Protein AF-A0A2U2DST4-F1 (afdb_monomer)

Structure (mmCIF, N/CA/C/O backbone):
data_AF-A0A2U2DST4-F1
#
_entry.id   AF-A0A2U2DST4-F1
#
loop_
_atom_site.group_PDB
_atom_site.id
_atom_site.type_symbol
_atom_site.label_atom_id
_atom_site.label_alt_id
_atom_site.label_comp_id
_atom_site.label_asym_id
_atom_site.label_entity_id
_atom_site.label_seq_id
_atom_site.pdbx_PDB_ins_code
_atom_site.Cartn_x
_atom_site.Cartn_y
_atom_site.Cartn_z
_atom_site.occupancy
_atom_site.B_iso_or_equiv
_atom_site.auth_seq_id
_atom_site.auth_comp_id
_atom_site.auth_asym_id
_atom_site.auth_atom_id
_atom_site.pdbx_PDB_model_num
ATOM 1 N N . MET A 1 1 ? -20.203 -9.768 28.408 1.00 49.53 1 MET A N 1
ATOM 2 C CA . MET A 1 1 ? -19.506 -9.168 27.251 1.00 49.53 1 MET A CA 1
ATOM 3 C C . MET A 1 1 ? -19.925 -7.717 27.216 1.00 49.53 1 MET A C 1
ATOM 5 O O . MET A 1 1 ? -21.082 -7.445 26.926 1.00 49.53 1 MET A O 1
ATOM 9 N N . ASP A 1 2 ? -19.038 -6.838 27.676 1.00 50.00 2 ASP A N 1
ATOM 10 C CA . ASP A 1 2 ? -19.341 -5.437 27.973 1.00 50.00 2 ASP A CA 1
ATOM 11 C C . ASP A 1 2 ? -19.767 -4.658 26.731 1.00 50.00 2 ASP A C 1
ATOM 13 O O . ASP A 1 2 ? -19.111 -4.721 25.690 1.00 50.00 2 ASP A O 1
ATOM 17 N N . ALA A 1 3 ? -20.841 -3.878 26.862 1.00 56.22 3 ALA A N 1
ATOM 18 C CA . ALA A 1 3 ? -21.383 -3.030 25.799 1.00 56.22 3 ALA A CA 1
ATOM 19 C C . ALA A 1 3 ? -20.334 -2.070 25.192 1.00 56.22 3 ALA A C 1
ATOM 21 O O . ALA A 1 3 ? -20.430 -1.708 24.018 1.00 56.22 3 ALA A O 1
ATOM 22 N N . ALA A 1 4 ? -19.299 -1.715 25.961 1.00 53.84 4 ALA A N 1
ATOM 23 C CA . ALA A 1 4 ? -18.158 -0.920 25.511 1.00 53.84 4 ALA A CA 1
ATOM 24 C C . ALA A 1 4 ? -17.299 -1.646 24.455 1.00 53.84 4 ALA A C 1
ATOM 26 O O . ALA A 1 4 ? -16.917 -1.050 23.448 1.00 53.84 4 ALA A O 1
ATOM 27 N N . VAL A 1 5 ? -17.058 -2.954 24.618 1.00 58.16 5 VAL A N 1
ATOM 28 C CA . VAL A 1 5 ? -16.292 -3.762 23.650 1.00 58.16 5 VAL A CA 1
ATOM 29 C C . VAL A 1 5 ? -17.065 -3.891 22.336 1.00 58.16 5 VAL A C 1
ATOM 31 O O . VAL A 1 5 ? -16.491 -3.747 21.258 1.00 58.16 5 VAL A O 1
ATOM 34 N N . THR A 1 6 ? -18.385 -4.083 22.412 1.00 61.53 6 THR A N 1
ATOM 35 C CA . THR A 1 6 ? -19.255 -4.193 21.231 1.00 61.53 6 THR A CA 1
ATOM 36 C C . THR A 1 6 ? -19.283 -2.902 20.403 1.00 61.53 6 THR A C 1
ATOM 38 O O . THR A 1 6 ? -19.262 -2.969 19.173 1.00 61.53 6 THR A O 1
ATOM 41 N N . ASN A 1 7 ? -19.270 -1.729 21.048 1.00 71.88 7 ASN A N 1
ATOM 42 C CA . ASN A 1 7 ? -19.264 -0.432 20.360 1.00 71.88 7 ASN A CA 1
ATOM 43 C C . ASN A 1 7 ? -17.953 -0.207 19.579 1.00 71.88 7 ASN A C 1
ATOM 45 O O . ASN A 1 7 ? -17.962 0.180 18.409 1.00 71.88 7 ASN A O 1
ATOM 49 N N . SER A 1 8 ? -16.818 -0.544 20.18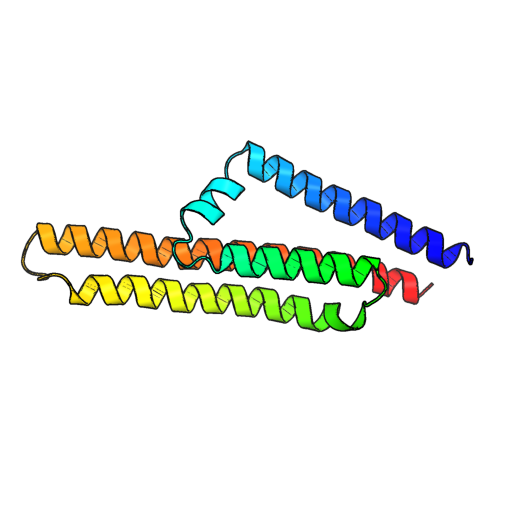6 1.00 74.56 8 SER A N 1
ATOM 50 C CA . SER A 1 8 ? -15.493 -0.404 19.570 1.00 74.56 8 SER A CA 1
ATOM 51 C C . SER A 1 8 ? -15.300 -1.333 18.372 1.00 74.56 8 SER A C 1
ATOM 53 O O . SER A 1 8 ? -14.807 -0.907 17.324 1.00 74.56 8 SER A O 1
ATOM 55 N N . THR A 1 9 ? -15.760 -2.583 18.469 1.00 80.56 9 THR A N 1
ATOM 56 C CA . THR A 1 9 ? -15.743 -3.521 17.337 1.00 80.56 9 THR A CA 1
ATOM 57 C C . THR A 1 9 ? -16.642 -3.046 16.192 1.00 80.56 9 THR A C 1
ATOM 59 O O . THR A 1 9 ? -16.239 -3.128 15.031 1.00 80.56 9 THR A O 1
ATOM 62 N N . ALA A 1 10 ? -17.821 -2.488 16.487 1.00 83.94 10 ALA A N 1
ATOM 63 C CA . ALA A 1 10 ? -18.716 -1.949 15.462 1.00 83.94 10 ALA A CA 1
ATOM 64 C C . ALA A 1 10 ? -18.083 -0.769 14.700 1.00 83.94 10 ALA A C 1
ATOM 66 O O . ALA A 1 10 ? -18.091 -0.766 13.466 1.00 83.94 10 ALA A O 1
ATOM 67 N N . LYS A 1 11 ? -17.460 0.187 15.411 1.00 86.50 11 LYS A N 1
ATOM 68 C CA . LYS A 1 11 ? -16.726 1.315 14.800 1.00 86.50 11 LYS A CA 1
ATOM 69 C C . LYS A 1 11 ? -15.617 0.820 13.852 1.00 86.50 11 LYS A C 1
ATOM 71 O O . LYS A 1 11 ? -15.465 1.353 12.752 1.00 86.50 11 LYS A O 1
ATOM 76 N N . LEU A 1 12 ? -14.885 -0.232 14.235 1.00 88.19 12 LEU A N 1
ATOM 77 C CA . LEU A 1 12 ? -13.847 -0.841 13.390 1.00 88.19 12 LEU A CA 1
ATOM 78 C C . LEU A 1 12 ? -14.404 -1.520 12.140 1.00 88.19 12 LEU A C 1
ATOM 80 O O . LEU A 1 12 ? -13.826 -1.372 11.062 1.00 88.19 12 LEU A O 1
ATOM 84 N N . ILE A 1 13 ? -15.508 -2.258 12.261 1.00 89.56 13 ILE A N 1
ATOM 85 C CA . ILE A 1 13 ? -16.142 -2.917 11.112 1.00 89.56 13 ILE A CA 1
ATOM 86 C C . ILE A 1 13 ? -16.583 -1.868 10.090 1.00 89.56 13 ILE A C 1
ATOM 88 O O . ILE A 1 13 ? -16.273 -2.003 8.905 1.00 89.56 13 ILE A O 1
ATOM 92 N N . VAL A 1 14 ? -17.240 -0.795 10.542 1.00 91.88 14 VAL A N 1
ATOM 93 C CA . VAL A 1 14 ? -17.673 0.303 9.665 1.00 91.88 14 VAL A CA 1
ATOM 94 C C . VAL A 1 14 ? -16.473 0.944 8.968 1.00 91.88 14 VAL A C 1
ATOM 96 O O . VAL A 1 14 ? -16.471 1.062 7.744 1.00 91.88 14 VAL A O 1
ATOM 99 N N . LEU A 1 15 ? -15.417 1.285 9.713 1.00 93.12 15 LEU A N 1
ATOM 100 C CA . LEU A 1 15 ? -14.225 1.913 9.141 1.00 93.12 15 LEU A CA 1
ATOM 101 C C . LEU A 1 15 ? -13.539 1.028 8.087 1.00 93.12 15 LEU A C 1
ATOM 103 O O . LEU A 1 15 ? -13.200 1.512 7.006 1.00 93.12 15 LEU A O 1
ATOM 107 N N . ASN A 1 16 ? -13.344 -0.263 8.372 1.00 93.75 16 ASN A N 1
ATOM 108 C CA . ASN A 1 16 ? -12.722 -1.185 7.415 1.00 93.75 16 ASN A CA 1
ATOM 109 C C . ASN A 1 16 ? -13.610 -1.430 6.193 1.00 93.75 16 ASN A C 1
ATOM 111 O O . ASN A 1 16 ? -13.089 -1.594 5.093 1.00 93.75 16 ASN A O 1
ATOM 115 N N . THR A 1 17 ? -14.933 -1.387 6.360 1.00 93.38 17 THR A N 1
ATOM 116 C CA . THR A 1 17 ? -15.878 -1.459 5.238 1.00 93.38 17 THR A CA 1
ATOM 117 C C . THR A 1 17 ? -15.754 -0.231 4.336 1.00 93.38 17 THR A C 1
ATOM 119 O O . THR A 1 17 ? -15.700 -0.380 3.118 1.00 93.38 17 THR A O 1
ATOM 122 N N . CYS A 1 18 ? -15.628 0.974 4.905 1.00 94.81 18 CYS A N 1
ATOM 123 C CA . CYS A 1 18 ? -15.387 2.194 4.128 1.00 94.81 18 CYS A CA 1
ATOM 124 C C . CYS A 1 18 ? -14.074 2.120 3.337 1.00 94.81 18 CYS A C 1
ATOM 126 O O . CYS A 1 18 ? -14.051 2.439 2.150 1.00 94.81 18 CYS A O 1
ATOM 128 N N . TRP A 1 19 ? -12.990 1.655 3.962 1.00 96.12 19 TRP A N 1
ATOM 129 C CA . TRP A 1 19 ? -11.719 1.456 3.264 1.00 96.12 19 TRP A CA 1
ATOM 130 C C . TRP A 1 19 ? -11.808 0.402 2.156 1.00 96.12 19 TRP A C 1
ATOM 132 O O . TRP A 1 19 ? -11.326 0.633 1.048 1.00 96.12 19 TRP A O 1
ATOM 142 N N . ALA A 1 20 ? -12.463 -0.729 2.421 1.00 94.00 20 ALA A N 1
ATOM 143 C CA . ALA A 1 20 ? -12.686 -1.759 1.414 1.00 94.00 20 ALA A CA 1
ATOM 144 C C . ALA A 1 20 ? -13.514 -1.227 0.234 1.00 94.00 20 ALA A C 1
ATOM 146 O O . ALA A 1 20 ? -13.182 -1.504 -0.916 1.00 94.00 20 ALA A O 1
ATOM 147 N N . ALA A 1 21 ? -14.538 -0.410 0.498 1.00 94.50 21 ALA A N 1
ATOM 148 C CA . ALA A 1 21 ? -15.333 0.242 -0.539 1.00 94.50 21 ALA A CA 1
ATOM 149 C C . ALA A 1 21 ? -14.501 1.229 -1.375 1.00 94.50 21 ALA A C 1
ATOM 151 O O . ALA A 1 21 ? -14.636 1.249 -2.597 1.00 94.50 21 ALA A O 1
ATOM 152 N N . LEU A 1 22 ? -13.600 1.998 -0.751 1.00 94.88 22 LEU A N 1
ATOM 153 C CA . LEU A 1 22 ? -12.668 2.876 -1.469 1.00 94.88 22 LEU A CA 1
ATOM 154 C C . LEU A 1 22 ? -11.723 2.083 -2.379 1.00 94.88 22 LEU A C 1
ATOM 156 O O . LEU A 1 22 ? -11.516 2.472 -3.528 1.00 94.88 22 LEU A O 1
ATOM 160 N N . VAL A 1 23 ? -11.186 0.956 -1.903 1.00 94.06 23 VAL A N 1
ATOM 161 C CA . VAL A 1 23 ? -10.343 0.080 -2.732 1.00 94.06 23 VAL A CA 1
ATOM 162 C C . VAL A 1 23 ? -11.144 -0.568 -3.855 1.00 94.06 23 VAL A C 1
ATOM 164 O O . VAL A 1 23 ? -10.664 -0.612 -4.984 1.00 94.06 23 VAL A O 1
ATOM 167 N N . ALA A 1 24 ? -12.371 -1.019 -3.592 1.00 94.25 24 ALA A N 1
ATOM 168 C CA . ALA A 1 24 ? -13.249 -1.569 -4.621 1.00 94.25 24 ALA A CA 1
ATOM 169 C C . ALA A 1 24 ? -13.578 -0.522 -5.695 1.00 94.25 24 ALA A C 1
ATOM 171 O O . ALA A 1 24 ? -13.508 -0.813 -6.887 1.00 94.25 24 ALA A O 1
ATOM 172 N N . TRP A 1 25 ? -13.859 0.719 -5.293 1.00 96.00 25 TRP A N 1
ATOM 173 C CA . TRP A 1 25 ? -14.047 1.826 -6.226 1.00 96.00 25 TRP A CA 1
ATOM 174 C C . TRP A 1 25 ? -12.783 2.085 -7.056 1.00 96.00 25 TRP A C 1
ATOM 176 O O . TRP A 1 25 ? -12.856 2.140 -8.283 1.00 96.00 25 TRP A O 1
ATOM 186 N N . ALA A 1 26 ? -11.613 2.158 -6.416 1.00 93.06 26 ALA A N 1
ATOM 187 C CA . ALA A 1 26 ? -10.336 2.337 -7.106 1.00 93.06 26 ALA A CA 1
ATOM 188 C C . ALA A 1 26 ? -10.012 1.168 -8.055 1.00 93.06 26 ALA A C 1
ATOM 190 O O . ALA A 1 26 ? -9.376 1.365 -9.091 1.00 93.06 26 ALA A O 1
ATOM 191 N N . PHE A 1 2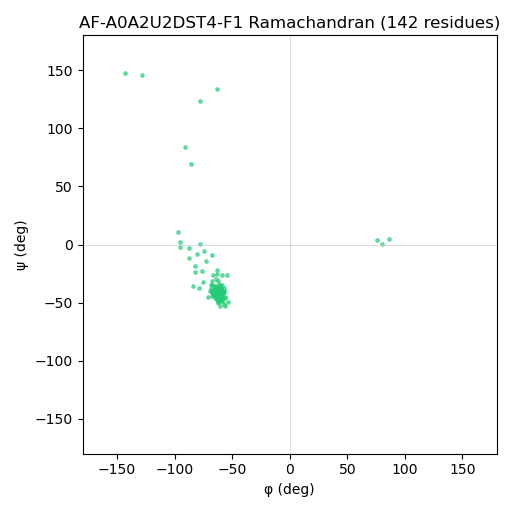7 ? -10.461 -0.045 -7.727 1.00 93.75 27 PHE A N 1
ATOM 192 C CA . PHE A 1 27 ? -10.350 -1.214 -8.593 1.00 93.75 27 PHE A CA 1
ATOM 193 C C . PHE A 1 27 ? -11.225 -1.076 -9.840 1.00 93.75 27 PHE A C 1
ATOM 195 O O . PHE A 1 27 ? -10.735 -1.302 -10.943 1.00 93.75 27 PHE A O 1
ATOM 202 N N . VAL A 1 28 ? -12.475 -0.623 -9.695 1.00 94.88 28 VAL A N 1
ATOM 203 C CA . VAL A 1 28 ? -13.377 -0.361 -10.833 1.00 94.88 28 VAL A CA 1
ATOM 204 C C . VAL A 1 28 ? -12.820 0.725 -11.761 1.00 94.88 28 VAL A C 1
ATOM 206 O O . VAL A 1 28 ? -12.961 0.616 -12.974 1.00 94.88 28 VAL A O 1
ATOM 209 N N . GLN A 1 29 ? -12.137 1.736 -11.215 1.00 94.06 29 GLN A N 1
ATOM 210 C CA . GLN A 1 29 ? -11.437 2.756 -12.012 1.00 94.06 29 GLN A CA 1
ATOM 211 C C . GLN A 1 29 ? -10.127 2.250 -12.650 1.00 94.06 29 GLN A C 1
ATOM 213 O O . GLN A 1 29 ? -9.480 2.981 -13.396 1.00 94.06 29 GLN A O 1
ATOM 218 N N . GLY A 1 30 ? -9.701 1.019 -12.351 1.00 92.25 30 GLY A N 1
ATOM 219 C CA . GLY A 1 30 ? -8.472 0.420 -12.873 1.00 92.25 30 GLY A CA 1
ATOM 220 C C . GLY A 1 30 ? -7.186 0.858 -12.165 1.00 92.25 30 GLY A C 1
ATOM 221 O O . GLY A 1 30 ? -6.114 0.369 -12.517 1.00 92.25 30 GLY A O 1
ATOM 222 N N . TYR A 1 31 ? -7.254 1.717 -11.142 1.00 92.50 31 TYR A N 1
ATOM 223 C CA . TYR A 1 31 ? -6.069 2.197 -10.417 1.00 92.50 31 TYR A CA 1
ATOM 224 C C . TYR A 1 31 ? -5.359 1.082 -9.657 1.00 92.50 31 TYR A C 1
ATOM 226 O O . TYR A 1 31 ? -4.134 1.014 -9.655 1.00 92.50 31 TYR A O 1
ATOM 234 N N . VAL A 1 32 ? -6.120 0.172 -9.048 1.00 92.25 32 VAL A N 1
ATOM 235 C CA . VAL A 1 32 ? -5.548 -0.994 -8.364 1.00 92.25 32 VAL A CA 1
ATOM 236 C C . VAL A 1 32 ? -4.799 -1.864 -9.374 1.00 92.25 32 VAL A C 1
ATOM 238 O O . VAL A 1 32 ? -3.619 -2.148 -9.192 1.00 92.25 32 VAL A O 1
ATOM 241 N N . THR A 1 33 ? -5.439 -2.206 -10.493 1.00 90.25 33 THR A N 1
ATOM 242 C CA . THR A 1 33 ? -4.812 -2.988 -11.566 1.00 90.25 33 THR A CA 1
ATOM 243 C C . THR A 1 33 ? -3.559 -2.306 -12.106 1.00 90.25 33 THR A C 1
ATOM 245 O O . THR A 1 33 ? -2.548 -2.977 -12.298 1.00 90.25 33 THR A O 1
ATOM 248 N N . PHE A 1 34 ? -3.585 -0.984 -12.297 1.00 91.44 34 PHE A N 1
ATOM 249 C CA . PHE A 1 34 ? -2.424 -0.210 -12.733 1.00 91.44 34 PHE A CA 1
ATOM 250 C C . PHE A 1 34 ? -1.235 -0.401 -11.786 1.00 91.44 34 PHE A C 1
ATOM 252 O O . PHE A 1 34 ? -0.163 -0.807 -12.234 1.00 91.44 34 PHE A O 1
ATOM 259 N N . VAL A 1 35 ? -1.452 -0.189 -10.487 1.00 92.38 35 VAL A N 1
ATOM 260 C CA . VAL A 1 35 ? -0.414 -0.268 -9.452 1.00 92.38 35 VAL A CA 1
ATOM 261 C C . VAL A 1 35 ? 0.190 -1.670 -9.350 1.00 92.38 35 VAL A C 1
ATOM 263 O O . VAL A 1 35 ? 1.403 -1.815 -9.240 1.00 92.38 35 VAL A O 1
ATOM 266 N N . PHE A 1 36 ? -0.638 -2.711 -9.429 1.00 91.00 36 PHE A N 1
ATOM 267 C CA . PHE A 1 36 ? -0.176 -4.095 -9.305 1.00 91.00 36 PHE A CA 1
ATOM 268 C C . PHE A 1 36 ? 0.404 -4.683 -10.598 1.00 91.00 36 PHE A C 1
ATOM 270 O O . PHE A 1 36 ? 1.191 -5.624 -10.531 1.00 91.00 36 PHE A O 1
ATOM 277 N N . THR A 1 37 ? 0.031 -4.155 -11.766 1.00 89.81 37 THR A N 1
ATOM 278 C CA . THR A 1 37 ? 0.561 -4.619 -13.062 1.00 89.81 37 THR A CA 1
ATOM 279 C C . THR A 1 37 ? 1.895 -3.961 -13.388 1.00 89.81 37 THR A C 1
ATOM 281 O O . THR A 1 37 ? 2.768 -4.606 -13.960 1.00 89.81 37 THR A O 1
ATOM 284 N N . HIS A 1 38 ? 2.070 -2.690 -13.017 1.00 88.38 38 HIS A N 1
ATOM 285 C CA . HIS A 1 38 ? 3.294 -1.954 -13.325 1.00 88.38 38 HIS A CA 1
ATOM 286 C C . HIS A 1 38 ? 4.328 -1.969 -12.189 1.00 88.38 38 HIS A C 1
ATOM 288 O O . HIS A 1 38 ? 5.394 -1.364 -12.322 1.00 88.38 38 HIS A O 1
ATOM 294 N N . ASP A 1 39 ? 4.047 -2.667 -11.086 1.00 87.75 39 ASP A N 1
ATOM 295 C CA . ASP A 1 39 ? 5.063 -3.042 -10.109 1.00 87.75 39 ASP A CA 1
ATOM 296 C C . ASP A 1 39 ? 5.664 -4.411 -10.453 1.00 87.75 39 ASP A C 1
ATOM 298 O O . ASP A 1 39 ? 5.284 -5.451 -9.911 1.00 87.75 39 ASP A O 1
ATOM 302 N N . VAL A 1 40 ? 6.655 -4.390 -11.343 1.00 85.56 40 VAL A N 1
ATOM 303 C CA . VAL A 1 40 ? 7.394 -5.583 -11.783 1.00 85.56 40 VAL A CA 1
ATOM 304 C C . VAL A 1 40 ? 8.163 -6.256 -10.633 1.00 85.56 40 VAL A C 1
ATOM 306 O O . VAL A 1 40 ? 8.478 -7.441 -10.711 1.00 85.56 40 VAL A O 1
ATOM 309 N N . SER A 1 41 ? 8.461 -5.530 -9.547 1.00 89.12 41 SER A N 1
ATOM 310 C CA . SER A 1 41 ? 9.202 -6.070 -8.397 1.00 89.12 41 SER A CA 1
ATOM 311 C C . SER A 1 41 ? 8.355 -6.971 -7.494 1.00 89.12 41 SER A C 1
ATOM 313 O O . SER A 1 41 ? 8.895 -7.777 -6.737 1.00 89.12 41 SER A O 1
ATOM 315 N N . GLY A 1 42 ? 7.030 -6.814 -7.540 1.00 90.56 42 GLY A N 1
ATOM 316 C CA . GLY A 1 42 ? 6.094 -7.531 -6.680 1.00 90.56 42 GLY A CA 1
ATOM 317 C C . GLY A 1 42 ? 6.020 -7.033 -5.230 1.00 90.56 42 GLY A C 1
ATOM 318 O O . GLY A 1 42 ? 5.277 -7.616 -4.436 1.00 90.56 42 GLY A O 1
ATOM 319 N N . ILE A 1 43 ? 6.721 -5.953 -4.854 1.00 91.62 43 ILE A N 1
ATOM 320 C CA . ILE A 1 43 ? 6.670 -5.404 -3.484 1.00 91.62 43 ILE A CA 1
ATOM 321 C C . ILE A 1 43 ? 5.250 -4.991 -3.096 1.00 91.62 43 ILE A C 1
ATOM 323 O O . ILE A 1 43 ? 4.831 -5.220 -1.961 1.00 91.62 43 ILE A O 1
ATOM 327 N N . SER A 1 44 ? 4.482 -4.425 -4.021 1.00 92.88 44 SER A N 1
ATOM 328 C CA . SER A 1 44 ? 3.099 -4.007 -3.787 1.00 92.88 44 SER A CA 1
ATOM 329 C C . SER A 1 44 ? 2.228 -5.171 -3.308 1.00 92.88 44 SER A C 1
ATOM 331 O O . SER A 1 44 ? 1.414 -4.994 -2.400 1.00 92.88 44 SER A O 1
ATOM 333 N N . TYR A 1 45 ? 2.441 -6.383 -3.839 1.00 93.38 45 TYR A N 1
ATOM 334 C CA . TYR A 1 45 ? 1.754 -7.593 -3.371 1.00 93.38 45 TYR A CA 1
ATOM 335 C C . TYR A 1 45 ? 2.182 -7.985 -1.957 1.00 93.38 45 TYR A C 1
ATOM 337 O O . TYR A 1 45 ? 1.335 -8.361 -1.147 1.00 93.38 45 TYR A O 1
ATOM 345 N N . VAL A 1 46 ? 3.471 -7.848 -1.629 1.00 94.12 46 VAL A N 1
ATOM 346 C CA . VAL A 1 46 ? 3.976 -8.088 -0.269 1.00 94.12 46 VAL A CA 1
ATOM 347 C C . VAL A 1 46 ? 3.337 -7.110 0.717 1.00 94.12 46 VAL A C 1
ATOM 349 O O . VAL A 1 46 ? 2.824 -7.536 1.750 1.00 94.12 46 VAL A O 1
ATOM 352 N N . ILE A 1 47 ? 3.294 -5.815 0.387 1.00 94.38 47 ILE A N 1
ATOM 353 C CA . ILE A 1 47 ? 2.663 -4.784 1.224 1.00 94.38 47 ILE A CA 1
ATOM 354 C C . ILE A 1 47 ? 1.181 -5.108 1.450 1.00 94.38 47 ILE A C 1
ATOM 356 O O . ILE A 1 47 ? 0.718 -5.087 2.591 1.00 94.38 47 ILE A O 1
ATOM 360 N N . ALA A 1 48 ? 0.447 -5.452 0.388 1.00 94.81 48 ALA A N 1
ATOM 361 C CA . ALA A 1 48 ? -0.966 -5.809 0.481 1.00 94.81 48 ALA A CA 1
ATOM 362 C C . ALA A 1 48 ? -1.200 -7.073 1.327 1.00 94.81 48 ALA A C 1
ATOM 364 O O . ALA A 1 48 ? -2.112 -7.102 2.155 1.00 94.81 48 ALA A O 1
ATOM 365 N N . GLY A 1 49 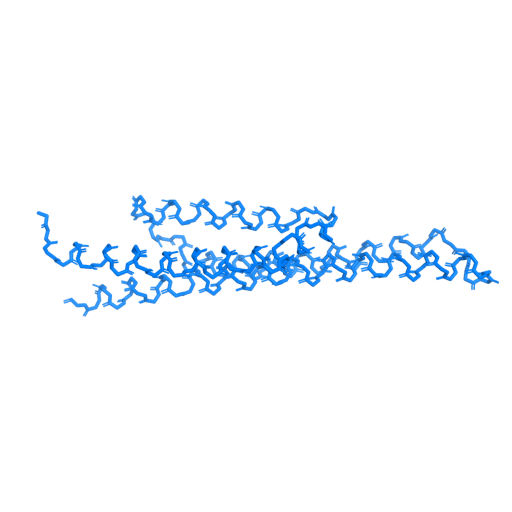? -0.351 -8.094 1.179 1.00 95.12 49 GLY A N 1
ATOM 366 C CA . GLY A 1 49 ? -0.407 -9.310 1.992 1.00 95.12 49 GLY A CA 1
ATOM 367 C C . GLY A 1 49 ? -0.146 -9.036 3.475 1.00 95.12 49 GLY A C 1
ATOM 368 O O . GLY A 1 49 ? -0.884 -9.518 4.337 1.00 95.12 49 GLY A O 1
ATOM 369 N N . VAL A 1 50 ? 0.849 -8.201 3.786 1.00 94.38 50 VAL A N 1
ATOM 370 C CA . VAL A 1 50 ? 1.137 -7.781 5.166 1.00 94.38 50 VAL A CA 1
ATOM 371 C C . VAL A 1 50 ? -0.017 -6.951 5.734 1.00 94.38 50 VAL A C 1
ATOM 373 O O . VAL A 1 50 ? -0.394 -7.157 6.885 1.00 94.38 50 VAL A O 1
ATOM 376 N N . LEU A 1 51 ? -0.635 -6.067 4.942 1.00 95.44 51 LEU A N 1
ATOM 377 C CA . LEU A 1 51 ? -1.834 -5.328 5.353 1.00 95.44 51 LEU A CA 1
ATOM 378 C C . LEU A 1 51 ? -2.975 -6.279 5.718 1.00 95.44 51 LEU A C 1
ATOM 380 O O . LEU A 1 51 ? -3.542 -6.150 6.802 1.00 95.44 51 LEU A O 1
ATOM 384 N N . ALA A 1 52 ? -3.271 -7.263 4.868 1.00 94.62 52 ALA A N 1
ATOM 385 C CA . ALA A 1 52 ? -4.301 -8.259 5.146 1.00 94.62 52 ALA A CA 1
ATOM 386 C C . ALA A 1 52 ? -4.005 -9.045 6.437 1.00 94.62 52 ALA A C 1
ATOM 388 O O . ALA A 1 52 ? -4.899 -9.222 7.266 1.00 94.62 52 ALA A O 1
ATOM 389 N N . ALA A 1 53 ? -2.749 -9.448 6.655 1.00 93.56 53 ALA A N 1
ATOM 390 C CA . ALA A 1 53 ? -2.331 -10.143 7.871 1.00 93.56 53 ALA A CA 1
ATOM 391 C C . ALA A 1 53 ? -2.473 -9.269 9.131 1.00 93.56 53 ALA A C 1
ATOM 393 O O . ALA A 1 53 ? -2.964 -9.742 10.156 1.00 93.56 53 ALA A O 1
ATOM 394 N N . VAL A 1 54 ? -2.092 -7.988 9.061 1.00 92.50 54 VAL A N 1
ATOM 395 C CA . VAL A 1 54 ? -2.231 -7.041 10.182 1.00 92.50 54 VAL A CA 1
ATOM 396 C C . VAL A 1 54 ? -3.703 -6.767 10.490 1.00 92.50 54 VAL A C 1
ATOM 398 O O . VAL A 1 54 ? -4.081 -6.745 11.661 1.00 92.50 54 VAL A O 1
ATOM 401 N N . LEU A 1 55 ? -4.549 -6.605 9.468 1.00 91.50 55 LEU A N 1
ATOM 402 C CA . LEU A 1 55 ? -5.993 -6.445 9.654 1.00 91.50 55 LEU A CA 1
ATOM 403 C C . LEU A 1 55 ? -6.614 -7.701 10.279 1.00 91.50 55 LEU A C 1
ATOM 405 O O . LEU A 1 55 ? -7.373 -7.586 11.239 1.00 91.50 55 LEU A O 1
ATOM 409 N N . ALA A 1 56 ? -6.249 -8.898 9.813 1.00 90.81 56 ALA A N 1
ATOM 410 C CA . ALA A 1 56 ? -6.707 -10.150 10.413 1.00 90.81 56 ALA A CA 1
ATOM 411 C C . ALA A 1 56 ? -6.269 -10.271 11.884 1.00 90.81 56 ALA A C 1
ATOM 413 O O . ALA A 1 56 ? -7.093 -10.557 12.751 1.00 90.81 56 ALA A O 1
ATOM 414 N N . ALA A 1 57 ? -5.001 -9.977 12.190 1.00 88.69 57 ALA A N 1
ATOM 415 C CA . ALA A 1 57 ? -4.485 -9.971 13.558 1.00 88.69 57 ALA A CA 1
ATOM 416 C C . ALA A 1 57 ? -5.230 -8.966 14.455 1.00 88.69 57 ALA A C 1
ATOM 418 O O . ALA A 1 57 ? -5.524 -9.272 15.610 1.00 88.69 57 ALA A O 1
ATOM 419 N N . MET A 1 58 ? -5.593 -7.797 13.920 1.00 87.12 58 MET A N 1
ATOM 420 C CA . MET A 1 58 ? -6.405 -6.804 14.626 1.00 87.12 58 MET A CA 1
ATOM 421 C C . MET A 1 58 ? -7.798 -7.348 14.975 1.00 87.12 58 MET A C 1
ATOM 423 O O . MET A 1 58 ? -8.224 -7.194 16.118 1.00 87.12 58 MET A O 1
ATOM 427 N N . PHE A 1 59 ? -8.486 -8.024 14.048 1.00 84.25 59 PHE A N 1
ATOM 428 C CA . PHE A 1 59 ? -9.790 -8.648 14.328 1.00 84.25 59 PHE A CA 1
ATOM 429 C C . PHE A 1 59 ? -9.702 -9.809 15.330 1.00 84.25 59 PHE A C 1
ATOM 431 O O . PHE A 1 59 ? -10.657 -10.053 16.063 1.00 84.25 59 PHE A O 1
ATOM 438 N N . LEU A 1 60 ? -8.548 -10.475 15.420 1.00 85.25 60 LEU A N 1
ATOM 439 C CA . LEU A 1 60 ? -8.248 -11.474 16.453 1.00 85.25 60 LEU A CA 1
ATOM 440 C C . LEU A 1 60 ? -7.869 -10.851 17.815 1.00 85.25 60 LEU A C 1
ATOM 442 O O . LEU A 1 60 ? -7.583 -11.576 18.764 1.00 85.25 60 LEU A O 1
ATOM 446 N N . GLY A 1 61 ? -7.854 -9.518 17.930 1.00 79.94 61 GLY A N 1
ATOM 447 C CA . GLY A 1 61 ? -7.527 -8.795 19.163 1.00 79.94 61 GLY A CA 1
ATOM 448 C C . GLY A 1 61 ? -6.030 -8.537 19.382 1.00 79.94 61 GLY A C 1
ATOM 449 O O . GLY A 1 61 ? -5.641 -7.978 20.408 1.00 79.94 61 GLY A O 1
ATOM 450 N N . HIS A 1 62 ? -5.163 -8.883 18.427 1.00 82.88 62 HIS A N 1
ATOM 451 C CA . HIS A 1 62 ? -3.716 -8.664 18.513 1.00 82.88 62 HIS A CA 1
ATOM 452 C C . HIS A 1 62 ? -3.309 -7.255 18.041 1.00 82.88 62 HIS A C 1
ATOM 454 O O . HIS A 1 62 ? -2.634 -7.075 17.029 1.00 82.88 62 HIS A O 1
ATOM 460 N N . THR A 1 63 ? -3.671 -6.228 18.812 1.00 79.50 63 THR A N 1
ATOM 461 C CA . THR A 1 63 ? -3.471 -4.807 18.449 1.00 79.50 63 THR A CA 1
ATOM 462 C C . THR A 1 63 ? -2.056 -4.265 18.701 1.00 79.50 63 THR A C 1
ATOM 464 O O . THR A 1 63 ? -1.714 -3.175 18.242 1.00 79.50 63 THR A O 1
ATOM 467 N N . ARG A 1 64 ? -1.182 -5.033 19.369 1.00 79.88 64 ARG A N 1
ATOM 468 C CA . ARG A 1 64 ? 0.200 -4.624 19.710 1.00 79.88 64 ARG A CA 1
ATOM 469 C C . ARG A 1 64 ? 1.064 -4.261 18.496 1.00 79.88 64 ARG A C 1
ATOM 471 O O . ARG A 1 64 ? 2.002 -3.484 18.628 1.00 79.88 64 ARG A O 1
ATOM 478 N N . VAL A 1 65 ? 0.761 -4.820 17.325 1.00 80.31 65 VAL A N 1
ATOM 479 C CA . VAL A 1 65 ? 1.565 -4.651 16.101 1.00 80.31 65 VAL A CA 1
ATOM 480 C C . VAL A 1 65 ? 1.234 -3.341 15.369 1.00 80.31 65 VAL A C 1
ATOM 482 O O . VAL A 1 65 ? 2.044 -2.848 14.589 1.00 80.31 65 VAL A O 1
ATOM 485 N N . MET A 1 66 ? 0.079 -2.725 15.641 1.00 77.31 66 MET A N 1
ATOM 486 C CA . MET A 1 66 ? -0.454 -1.604 14.853 1.00 77.31 66 MET A CA 1
ATOM 487 C C . MET A 1 66 ? 0.430 -0.340 14.841 1.00 77.31 66 MET A C 1
ATOM 489 O O . MET A 1 66 ? 0.631 0.212 13.753 1.00 77.31 66 MET A O 1
ATOM 493 N N . PRO A 1 67 ? 1.026 0.108 15.970 1.00 78.44 67 PRO A N 1
ATOM 494 C CA . PRO A 1 67 ? 1.903 1.284 15.969 1.00 78.44 67 PRO A CA 1
ATOM 495 C C . PRO A 1 67 ? 3.142 1.096 15.086 1.00 78.44 67 PRO A C 1
ATOM 497 O O . PRO A 1 67 ? 3.564 2.020 14.392 1.00 78.44 67 PRO A O 1
ATOM 500 N N . HIS A 1 68 ? 3.699 -0.118 15.072 1.00 86.56 68 HIS A N 1
ATOM 501 C CA . HIS A 1 68 ? 4.871 -0.455 14.266 1.00 86.56 68 HIS A CA 1
ATOM 502 C C . HIS A 1 68 ? 4.508 -0.704 12.801 1.00 86.56 68 HIS A C 1
ATOM 504 O O . HIS A 1 68 ? 5.233 -0.262 11.911 1.00 86.56 68 HIS A O 1
ATOM 510 N N . ALA A 1 69 ? 3.356 -1.329 12.541 1.00 87.94 69 ALA A N 1
ATOM 511 C CA . ALA A 1 69 ? 2.891 -1.638 11.194 1.00 87.94 69 ALA A CA 1
ATOM 512 C C . ALA A 1 69 ? 2.783 -0.385 10.312 1.00 87.94 69 ALA A C 1
ATOM 514 O O . ALA A 1 69 ? 3.205 -0.418 9.159 1.00 87.94 69 ALA A O 1
ATOM 515 N N . LYS A 1 70 ? 2.312 0.748 10.859 1.00 90.38 70 LYS A N 1
ATOM 516 C CA . LYS A 1 70 ? 2.286 2.032 10.133 1.00 90.38 70 LYS A CA 1
ATOM 517 C C . LYS A 1 70 ? 3.664 2.403 9.577 1.00 90.38 70 LYS A C 1
ATOM 519 O O . LYS A 1 70 ? 3.778 2.764 8.408 1.00 90.38 70 LYS A O 1
ATOM 524 N N . VAL A 1 71 ? 4.697 2.330 10.417 1.00 92.62 71 VAL A N 1
ATOM 525 C CA . VAL A 1 71 ? 6.072 2.661 10.021 1.00 92.62 71 VAL A CA 1
ATOM 526 C C . VAL A 1 71 ? 6.579 1.646 9.004 1.00 92.62 71 VAL A C 1
ATOM 528 O O . VAL A 1 71 ? 7.158 2.037 7.996 1.00 92.62 71 VAL A O 1
ATOM 531 N N . TRP A 1 72 ? 6.310 0.357 9.217 1.00 92.88 72 TRP A N 1
ATOM 532 C CA . TRP A 1 72 ? 6.720 -0.695 8.289 1.00 92.88 72 TRP A CA 1
ATOM 533 C C . TRP A 1 72 ? 6.144 -0.500 6.892 1.00 92.88 72 TRP A C 1
ATOM 535 O O . TRP A 1 72 ? 6.885 -0.644 5.930 1.00 92.88 72 TRP A O 1
ATOM 545 N N . PHE A 1 73 ? 4.877 -0.108 6.753 1.00 95.25 73 PHE A N 1
ATOM 546 C CA . PHE A 1 73 ? 4.286 0.119 5.432 1.00 95.25 73 PHE A CA 1
ATOM 547 C C . PHE A 1 73 ? 4.933 1.275 4.670 1.00 95.25 73 PHE A C 1
ATOM 549 O O . PHE A 1 73 ? 5.204 1.138 3.477 1.00 95.25 73 PHE A O 1
ATOM 556 N N . VAL A 1 74 ? 5.257 2.377 5.353 1.00 95.12 74 VAL A N 1
ATOM 557 C CA . VAL A 1 74 ? 6.012 3.479 4.733 1.00 95.12 74 VAL A CA 1
ATOM 558 C C . VAL A 1 74 ? 7.414 3.011 4.342 1.00 95.12 74 VAL A C 1
ATOM 560 O O . VAL A 1 74 ? 7.850 3.260 3.222 1.00 95.12 74 VAL A O 1
ATOM 563 N N . MET A 1 75 ? 8.101 2.283 5.225 1.00 95.62 75 MET A N 1
ATOM 564 C CA . MET A 1 75 ? 9.448 1.769 4.954 1.00 95.62 75 MET A CA 1
ATOM 565 C C . MET A 1 75 ? 9.464 0.753 3.806 1.00 95.62 75 MET A C 1
ATOM 567 O O . MET A 1 75 ? 10.369 0.793 2.981 1.00 95.62 75 MET A O 1
ATOM 571 N N . LEU A 1 76 ? 8.455 -0.115 3.701 1.00 93.44 76 LEU A N 1
ATOM 572 C CA . LEU A 1 76 ? 8.295 -1.039 2.575 1.00 93.44 76 LEU A CA 1
ATOM 573 C C . LEU A 1 76 ? 8.054 -0.287 1.259 1.00 93.44 76 LEU A C 1
ATOM 575 O O . LEU A 1 76 ? 8.633 -0.657 0.241 1.00 93.44 76 LEU A O 1
ATOM 579 N N . GLY A 1 77 ? 7.277 0.800 1.284 1.00 94.06 77 GLY A N 1
ATOM 580 C CA . GLY A 1 77 ? 7.137 1.692 0.129 1.00 94.06 77 GLY A CA 1
ATOM 581 C C . GLY A 1 77 ? 8.471 2.332 -0.279 1.00 94.06 77 GLY A C 1
ATOM 582 O O . GLY A 1 77 ? 8.836 2.321 -1.452 1.00 94.06 77 GLY A O 1
ATOM 583 N N . LEU A 1 78 ? 9.257 2.807 0.693 1.00 95.69 78 LEU A N 1
ATOM 584 C CA . LEU A 1 78 ? 10.597 3.352 0.441 1.00 95.69 78 LEU A CA 1
ATOM 585 C C . LEU A 1 78 ? 11.575 2.299 -0.102 1.00 95.69 78 LEU A C 1
ATOM 587 O O . LEU A 1 78 ? 12.400 2.622 -0.954 1.00 95.69 78 LEU A O 1
ATOM 591 N N . ILE A 1 79 ? 11.480 1.043 0.344 1.00 94.75 79 ILE A N 1
ATOM 592 C CA . ILE A 1 79 ? 12.254 -0.067 -0.232 1.00 94.75 79 ILE A CA 1
ATOM 593 C C . ILE A 1 79 ? 11.896 -0.243 -1.709 1.00 94.75 79 ILE A C 1
ATOM 595 O O . ILE A 1 79 ? 12.789 -0.404 -2.536 1.00 94.75 79 ILE A O 1
ATOM 599 N N . GLY A 1 80 ? 10.616 -0.144 -2.061 1.00 93.00 80 GLY A N 1
ATOM 600 C CA . GLY A 1 80 ? 10.184 -0.193 -3.454 1.00 93.00 80 GLY A CA 1
ATOM 601 C C . GLY A 1 80 ? 10.764 0.930 -4.317 1.00 93.00 80 GLY A C 1
ATOM 602 O O . GLY A 1 80 ? 11.167 0.678 -5.450 1.00 93.00 80 GLY A O 1
ATOM 603 N N . ASN A 1 81 ? 10.949 2.129 -3.758 1.00 94.44 81 ASN A N 1
ATOM 604 C CA . ASN A 1 81 ? 11.686 3.206 -4.425 1.00 94.44 81 ASN A CA 1
ATOM 605 C C . ASN A 1 81 ? 13.152 2.825 -4.707 1.00 94.44 81 ASN A C 1
ATOM 607 O O . ASN A 1 81 ? 13.648 3.024 -5.816 1.00 94.44 81 ASN A O 1
ATOM 611 N N . LEU A 1 82 ? 13.838 2.213 -3.734 1.00 94.56 82 LEU A N 1
ATOM 612 C CA . LEU A 1 82 ? 15.209 1.730 -3.930 1.00 94.56 82 LEU A CA 1
ATOM 613 C C . LEU A 1 82 ? 15.282 0.657 -5.024 1.00 94.56 82 LEU A C 1
ATOM 615 O O . LEU A 1 82 ? 16.176 0.713 -5.867 1.00 94.56 82 LEU A O 1
ATOM 619 N N . ILE A 1 83 ? 14.335 -0.285 -5.050 1.00 93.25 83 ILE A N 1
ATOM 620 C CA . ILE A 1 83 ? 14.289 -1.314 -6.097 1.00 93.25 83 ILE A CA 1
ATOM 621 C C . ILE A 1 83 ? 14.004 -0.695 -7.467 1.00 93.25 83 ILE A C 1
ATOM 623 O O . ILE A 1 83 ? 14.675 -1.044 -8.437 1.00 93.25 83 ILE A O 1
ATOM 627 N N . GLY A 1 84 ? 13.081 0.264 -7.549 1.00 92.25 84 GLY A N 1
ATOM 628 C CA . GLY A 1 84 ? 12.802 1.004 -8.777 1.00 92.25 84 GLY A CA 1
ATOM 629 C C . GLY A 1 84 ? 14.047 1.683 -9.351 1.00 92.25 84 GLY A C 1
ATOM 630 O O . GLY A 1 84 ? 14.356 1.522 -10.533 1.00 92.25 84 GLY A O 1
ATOM 631 N N . PHE A 1 85 ? 14.837 2.354 -8.508 1.00 91.81 85 PHE A N 1
ATOM 632 C CA . PHE A 1 85 ? 16.111 2.935 -8.941 1.00 91.81 85 PHE A CA 1
ATOM 633 C C . PHE A 1 85 ? 17.132 1.887 -9.391 1.00 91.81 85 PHE A C 1
ATOM 635 O O . PHE A 1 85 ? 17.830 2.105 -10.381 1.00 91.81 85 PHE A O 1
ATOM 642 N N . VAL A 1 86 ? 17.218 0.742 -8.712 1.00 90.88 86 VAL A N 1
ATOM 643 C CA . VAL A 1 86 ? 18.111 -0.350 -9.129 1.00 90.88 86 VAL A CA 1
ATOM 644 C C . VAL A 1 86 ? 17.726 -0.876 -10.514 1.00 90.88 86 VAL A C 1
ATOM 646 O O . VAL A 1 86 ? 18.606 -1.020 -11.362 1.00 90.88 86 VAL A O 1
ATOM 649 N N . LEU A 1 87 ? 16.436 -1.102 -10.778 1.00 89.06 87 LEU A N 1
ATOM 650 C CA . LEU A 1 87 ? 15.946 -1.552 -12.088 1.00 89.06 87 LEU A CA 1
ATOM 651 C C . LEU A 1 87 ? 16.260 -0.533 -13.192 1.00 89.06 87 LEU A C 1
ATOM 653 O O . LEU A 1 87 ? 16.784 -0.894 -14.248 1.00 89.06 87 LEU A O 1
ATOM 657 N N . ALA A 1 88 ? 16.032 0.749 -12.906 1.00 88.06 88 ALA A N 1
ATOM 658 C CA . ALA A 1 88 ? 16.348 1.848 -13.810 1.00 88.06 88 ALA A CA 1
ATOM 659 C C . ALA A 1 88 ? 17.849 1.896 -14.175 1.00 88.06 88 ALA A C 1
ATOM 661 O O . ALA A 1 88 ? 18.209 2.061 -15.344 1.00 88.06 88 ALA A O 1
ATOM 662 N N . LEU A 1 89 ? 18.737 1.701 -13.193 1.00 86.38 89 LEU A N 1
ATOM 663 C CA . LEU A 1 89 ? 20.193 1.710 -13.388 1.00 86.38 89 LEU A CA 1
ATOM 664 C C . LEU A 1 89 ? 20.730 0.440 -14.063 1.00 86.38 89 LEU A C 1
ATOM 666 O O . LEU A 1 89 ? 21.706 0.508 -14.811 1.00 86.38 89 LEU A O 1
ATOM 670 N N . GLN A 1 90 ? 20.120 -0.722 -13.830 1.00 83.50 90 GLN A N 1
ATOM 671 C CA . GLN A 1 90 ? 20.517 -1.966 -14.498 1.00 83.50 90 GLN A CA 1
ATOM 672 C C . GLN A 1 90 ? 20.269 -1.899 -16.009 1.00 83.50 90 GLN A C 1
ATOM 674 O O . GLN A 1 90 ? 21.112 -2.338 -16.793 1.00 83.50 90 GLN A O 1
ATOM 679 N N . GLY A 1 91 ? 19.166 -1.277 -16.432 1.00 73.81 91 GLY A N 1
ATOM 680 C CA . GLY A 1 91 ? 18.890 -1.052 -17.851 1.00 73.81 91 GLY A CA 1
ATOM 681 C C . GLY A 1 91 ? 19.895 -0.124 -18.542 1.00 73.81 91 GLY A C 1
ATOM 682 O O . GLY A 1 91 ? 20.196 -0.310 -19.722 1.00 73.81 91 GLY A O 1
ATOM 683 N N . MET A 1 92 ? 20.481 0.819 -17.797 1.00 68.75 92 MET A N 1
ATOM 684 C CA . MET A 1 92 ? 21.491 1.761 -18.294 1.00 68.75 92 MET A CA 1
ATOM 685 C C . MET A 1 92 ? 22.819 1.082 -18.654 1.00 68.75 92 MET A C 1
ATOM 687 O O . MET A 1 92 ? 23.456 1.468 -19.629 1.00 68.75 92 MET A O 1
ATOM 691 N N . GLN A 1 93 ? 23.228 0.044 -17.918 1.00 65.62 93 GLN A N 1
ATOM 692 C CA . GLN A 1 93 ? 24.466 -0.696 -18.211 1.00 65.62 93 GLN A CA 1
ATOM 693 C C . GLN A 1 93 ? 24.350 -1.586 -19.460 1.00 65.62 93 GLN A C 1
ATOM 695 O O . GLN A 1 93 ? 25.357 -2.049 -19.991 1.00 65.62 93 GLN A O 1
ATOM 700 N N . ALA A 1 94 ? 23.128 -1.826 -19.946 1.00 61.56 94 ALA A N 1
ATOM 701 C CA . ALA A 1 94 ? 22.844 -2.768 -21.023 1.00 61.56 94 ALA A CA 1
ATOM 702 C C . ALA A 1 94 ? 22.729 -2.124 -22.424 1.00 61.56 94 ALA A C 1
ATOM 704 O O . ALA A 1 94 ? 22.250 -2.799 -23.345 1.00 61.56 94 ALA A O 1
ATOM 705 N N . GLY A 1 95 ? 23.102 -0.847 -22.600 1.00 61.31 95 GLY A N 1
ATOM 706 C CA . GLY A 1 95 ? 22.994 -0.115 -23.871 1.00 61.31 95 GLY A CA 1
ATOM 707 C C . GLY A 1 95 ? 24.157 0.850 -24.135 1.00 61.31 95 GLY A C 1
ATOM 708 O O . GLY A 1 95 ? 24.715 1.439 -23.216 1.00 61.31 95 GLY A O 1
ATOM 709 N N . SER A 1 96 ? 24.523 1.027 -25.408 1.00 65.56 96 SER A N 1
ATOM 710 C CA . SER A 1 96 ? 25.441 2.090 -25.840 1.00 65.56 96 SER A CA 1
ATOM 711 C C . SER A 1 96 ? 24.684 3.417 -25.905 1.00 65.56 96 SER A C 1
ATOM 713 O O . SER A 1 96 ? 23.700 3.516 -26.636 1.00 65.56 96 SER A O 1
ATOM 715 N N . LEU A 1 97 ? 25.139 4.450 -25.186 1.00 67.69 97 LEU A N 1
ATOM 716 C CA . LEU A 1 97 ? 24.524 5.789 -25.232 1.00 67.69 97 LEU A CA 1
ATOM 717 C C . LEU A 1 97 ? 24.697 6.498 -26.591 1.00 67.69 97 LEU A C 1
ATOM 719 O O . LEU A 1 97 ? 24.111 7.555 -26.803 1.00 67.69 97 LEU A O 1
ATOM 723 N N . GLY A 1 98 ? 25.508 5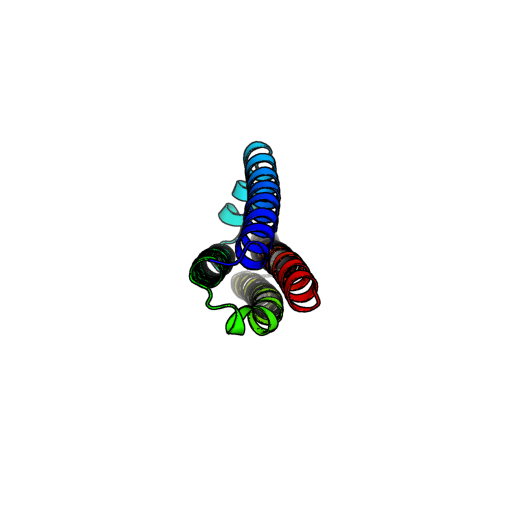.943 -27.496 1.00 74.56 98 GLY A N 1
ATOM 724 C CA . GLY A 1 98 ? 25.813 6.540 -28.798 1.00 74.56 98 GLY A CA 1
ATOM 725 C C . GLY A 1 98 ? 24.839 6.192 -29.927 1.00 74.56 98 GLY A C 1
ATOM 726 O O . GLY A 1 98 ? 25.027 6.692 -31.030 1.00 74.56 98 GLY A O 1
ATOM 727 N N . ASP A 1 99 ? 23.835 5.342 -29.6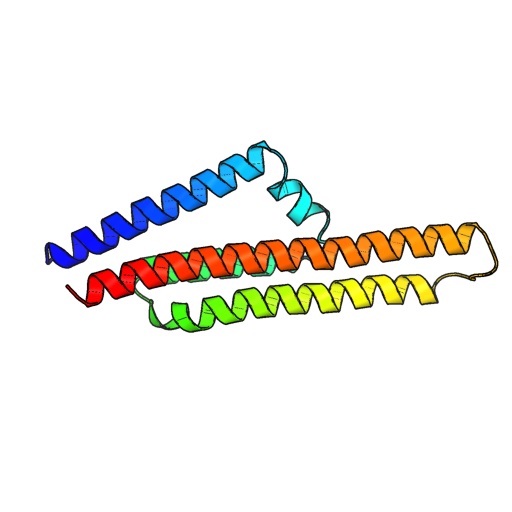87 1.00 80.00 99 ASP A N 1
ATOM 728 C CA . ASP A 1 99 ? 22.882 4.893 -30.710 1.00 80.00 99 ASP A CA 1
ATOM 729 C C . ASP A 1 99 ? 21.423 5.092 -30.260 1.00 80.00 99 ASP A C 1
ATOM 731 O O . ASP A 1 99 ? 21.087 4.945 -29.079 1.00 80.00 99 ASP A O 1
ATOM 735 N N . ALA A 1 100 ? 20.53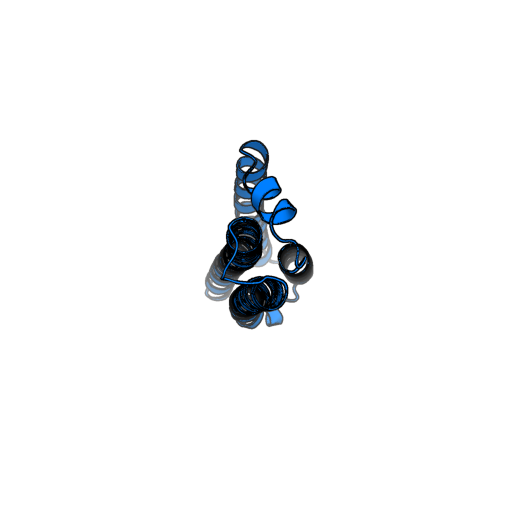4 5.400 -31.208 1.00 82.25 100 ALA A N 1
ATOM 736 C CA . ALA A 1 100 ? 19.115 5.664 -30.964 1.00 82.25 100 ALA A CA 1
ATOM 737 C C . ALA A 1 100 ? 18.409 4.471 -30.293 1.00 82.25 100 ALA A C 1
ATOM 739 O O . ALA A 1 100 ? 17.555 4.657 -29.422 1.00 82.25 100 ALA A O 1
ATOM 740 N N . ALA A 1 101 ? 18.810 3.242 -30.637 1.00 80.94 101 ALA A N 1
ATOM 741 C CA . ALA A 1 101 ? 18.300 2.025 -30.009 1.00 80.94 101 ALA A CA 1
ATOM 742 C C . ALA A 1 101 ? 18.689 1.917 -28.520 1.00 80.94 101 ALA A C 1
ATOM 744 O O . ALA A 1 101 ? 17.890 1.461 -27.697 1.00 80.94 101 ALA A O 1
ATOM 745 N N . GLY A 1 102 ? 19.892 2.372 -28.153 1.00 80.06 102 GLY A N 1
ATOM 746 C CA . GLY A 1 102 ? 20.356 2.401 -26.765 1.00 80.06 102 GLY A CA 1
ATOM 747 C C . GLY A 1 102 ? 19.605 3.427 -25.917 1.00 80.06 102 GLY A C 1
ATOM 748 O O . GLY A 1 102 ? 19.218 3.124 -24.788 1.00 80.06 102 GLY A O 1
ATOM 749 N N . LEU A 1 103 ? 19.315 4.601 -26.488 1.00 83.31 103 LEU A N 1
ATOM 750 C CA . LEU A 1 103 ? 18.505 5.637 -25.837 1.00 83.31 103 LEU A CA 1
ATOM 751 C C . LEU A 1 103 ? 17.064 5.178 -25.582 1.00 83.31 103 LEU A C 1
ATOM 753 O O . LEU A 1 103 ? 16.541 5.410 -24.492 1.00 83.31 103 LEU A O 1
ATOM 757 N N . LEU A 1 104 ? 16.438 4.490 -26.543 1.00 86.25 104 LEU A N 1
ATOM 758 C CA . LEU A 1 104 ? 15.087 3.951 -26.363 1.00 86.25 104 LEU A CA 1
ATOM 759 C C . LEU A 1 104 ? 15.044 2.921 -25.225 1.00 86.25 104 LEU A C 1
ATOM 761 O O . LEU A 1 104 ? 14.192 3.013 -24.345 1.00 86.25 104 LEU A O 1
ATOM 765 N N . LYS A 1 105 ? 16.001 1.985 -25.196 1.00 83.00 105 LYS A N 1
ATOM 766 C CA . LYS A 1 105 ? 16.102 0.963 -2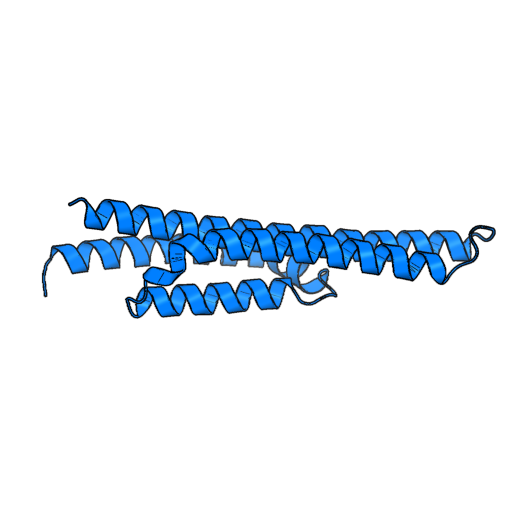4.141 1.00 83.00 105 LYS A CA 1
ATOM 767 C C . LYS A 1 105 ? 16.320 1.576 -22.752 1.00 83.00 105 LYS A C 1
ATOM 769 O O . LYS A 1 105 ? 15.748 1.103 -21.767 1.00 83.00 105 LYS A O 1
ATOM 774 N N . LEU A 1 106 ? 17.118 2.640 -22.677 1.00 84.56 106 LEU A N 1
ATOM 775 C CA . LEU A 1 106 ? 17.337 3.399 -21.449 1.00 84.56 106 LEU A CA 1
ATOM 776 C C . LEU A 1 106 ? 16.050 4.087 -20.982 1.00 84.56 106 LEU A C 1
ATOM 778 O O . LEU A 1 106 ? 15.692 3.965 -19.813 1.00 84.56 106 LEU A O 1
ATOM 782 N N . ALA A 1 107 ? 15.322 4.742 -21.889 1.00 87.19 107 ALA A N 1
ATOM 783 C CA . ALA A 1 107 ? 14.048 5.380 -21.569 1.00 87.19 107 ALA A CA 1
ATOM 784 C C . ALA A 1 107 ? 13.020 4.370 -21.032 1.00 87.19 107 ALA A C 1
ATOM 786 O O . ALA A 1 107 ? 12.399 4.629 -20.004 1.00 87.19 107 ALA A O 1
ATOM 787 N N . THR A 1 108 ? 12.888 3.198 -21.664 1.00 88.38 108 THR A N 1
ATOM 788 C CA . THR A 1 108 ? 11.993 2.133 -21.182 1.00 88.38 108 THR A CA 1
ATOM 789 C C . THR A 1 108 ? 12.388 1.649 -19.788 1.00 88.38 108 THR A C 1
ATOM 791 O O . THR A 1 108 ? 11.545 1.586 -18.902 1.00 88.38 108 THR A O 1
ATOM 794 N N . SER A 1 109 ? 13.680 1.402 -19.554 1.00 88.19 109 SER A N 1
ATOM 795 C CA . SER A 1 109 ? 14.162 0.918 -18.251 1.00 88.19 109 SER A CA 1
ATOM 796 C C . SER A 1 109 ? 13.944 1.937 -17.127 1.00 88.19 109 SER A C 1
ATOM 798 O O . SER A 1 109 ? 13.611 1.569 -16.001 1.00 88.19 109 SER A O 1
ATOM 800 N N . LEU A 1 110 ? 14.107 3.231 -17.428 1.00 90.69 110 LEU A N 1
ATOM 801 C CA . LEU A 1 110 ? 13.790 4.308 -16.492 1.00 90.69 110 LEU A CA 1
ATOM 802 C C . LEU A 1 110 ? 12.292 4.354 -16.174 1.00 90.69 110 LEU A C 1
ATOM 804 O O . LEU A 1 110 ? 11.937 4.527 -15.011 1.00 90.69 110 LEU A O 1
ATOM 808 N N . ILE A 1 111 ? 11.425 4.192 -17.179 1.00 91.44 111 ILE A N 1
ATOM 809 C CA . ILE A 1 111 ? 9.967 4.163 -16.991 1.00 91.44 111 ILE A CA 1
ATOM 810 C C . ILE A 1 111 ? 9.562 2.976 -16.113 1.00 91.44 111 ILE A C 1
ATOM 812 O O . ILE A 1 111 ? 8.793 3.166 -15.170 1.00 91.44 111 ILE A O 1
ATOM 816 N N . ASP A 1 112 ? 10.122 1.792 -16.359 1.00 90.44 112 ASP A N 1
ATOM 817 C CA . ASP A 1 112 ? 9.841 0.591 -15.567 1.00 90.44 112 ASP A CA 1
ATOM 818 C C . ASP A 1 112 ? 10.269 0.771 -14.104 1.00 90.44 112 ASP A C 1
ATOM 820 O O . ASP A 1 112 ? 9.484 0.543 -13.179 1.00 90.44 112 ASP A O 1
ATOM 824 N N . GLY A 1 113 ? 11.496 1.250 -13.876 1.00 91.62 113 GLY A N 1
ATOM 825 C CA . GLY A 1 113 ? 12.002 1.505 -12.528 1.00 91.62 113 GLY A CA 1
ATOM 826 C C . GLY A 1 113 ? 11.220 2.596 -11.792 1.00 91.62 113 GLY A C 1
ATOM 827 O O . GLY A 1 113 ? 10.870 2.445 -10.620 1.00 91.62 113 GLY A O 1
ATOM 828 N N . MET A 1 114 ? 10.875 3.675 -12.491 1.00 93.62 114 MET A N 1
ATOM 829 C CA . MET A 1 114 ? 10.050 4.756 -11.952 1.00 93.62 114 MET A CA 1
ATOM 830 C C . MET A 1 114 ? 8.640 4.269 -11.600 1.00 93.62 114 MET A C 1
ATOM 832 O O . MET A 1 114 ? 8.094 4.648 -10.562 1.00 93.62 114 MET A O 1
ATOM 836 N N . SER A 1 115 ? 8.060 3.402 -12.429 1.00 93.25 115 SER A N 1
ATOM 837 C CA . SER A 1 115 ? 6.755 2.816 -12.157 1.00 93.25 115 SER A CA 1
ATOM 838 C C . SER A 1 115 ? 6.762 1.982 -10.876 1.00 93.25 115 SER A C 1
ATOM 840 O O . SER A 1 115 ? 5.913 2.189 -10.006 1.00 93.25 115 SER A O 1
ATOM 842 N N . VAL A 1 116 ? 7.749 1.095 -10.714 1.00 94.12 116 VAL A N 1
ATOM 843 C CA . VAL A 1 116 ? 7.922 0.286 -9.496 1.00 94.12 116 VAL A CA 1
ATOM 844 C C . VAL A 1 116 ? 8.033 1.176 -8.256 1.00 94.12 116 VAL A C 1
ATOM 846 O O . VAL A 1 116 ? 7.353 0.932 -7.254 1.00 94.12 116 VAL A O 1
ATOM 849 N N . ALA A 1 117 ? 8.837 2.239 -8.335 1.00 94.88 117 ALA A N 1
ATOM 850 C CA . ALA A 1 117 ? 9.021 3.193 -7.246 1.00 94.88 117 ALA A CA 1
ATOM 851 C C . ALA A 1 117 ? 7.715 3.896 -6.838 1.00 94.88 117 ALA A C 1
ATOM 853 O O . ALA A 1 117 ? 7.395 3.970 -5.647 1.00 94.88 117 ALA A O 1
ATOM 854 N N . PHE A 1 118 ? 6.938 4.389 -7.807 1.00 94.25 118 PHE A N 1
ATOM 855 C CA . PHE A 1 118 ? 5.682 5.081 -7.516 1.00 94.25 118 PHE A CA 1
ATOM 856 C C . PHE A 1 118 ? 4.591 4.133 -7.018 1.00 94.25 118 PHE A C 1
ATOM 858 O O . PHE A 1 118 ? 3.927 4.444 -6.026 1.00 94.25 118 PHE A O 1
ATOM 865 N N . CYS A 1 119 ? 4.423 2.979 -7.666 1.00 95.25 119 CYS A N 1
ATOM 866 C CA . CYS A 1 119 ? 3.379 2.015 -7.329 1.00 95.25 119 CYS A CA 1
ATOM 867 C C . CYS A 1 119 ? 3.542 1.507 -5.889 1.00 95.25 119 CYS A C 1
ATOM 869 O O . CYS A 1 119 ? 2.633 1.655 -5.073 1.00 95.25 119 CYS A O 1
ATOM 871 N N . SER A 1 120 ? 4.729 1.017 -5.535 1.00 95.00 120 SER A N 1
ATOM 872 C CA . SER A 1 120 ? 5.021 0.518 -4.184 1.00 95.00 120 SER A CA 1
ATOM 873 C C . SER A 1 120 ? 4.919 1.602 -3.102 1.00 95.00 120 SER A C 1
ATOM 875 O O . SER A 1 120 ? 4.379 1.342 -2.022 1.00 95.00 120 SER A O 1
ATOM 877 N N . THR A 1 121 ? 5.360 2.833 -3.388 1.00 95.62 121 THR A N 1
ATOM 878 C CA . THR A 1 121 ? 5.215 3.969 -2.461 1.00 95.62 121 THR A CA 1
ATOM 879 C C . THR A 1 121 ? 3.744 4.282 -2.197 1.00 95.62 121 THR A C 1
ATOM 881 O O . THR A 1 121 ? 3.355 4.481 -1.043 1.00 95.62 121 THR A O 1
ATOM 884 N N . LEU A 1 122 ? 2.913 4.290 -3.242 1.00 95.12 122 LEU A N 1
ATOM 885 C CA . LEU A 1 122 ? 1.482 4.543 -3.112 1.00 95.12 122 LEU A CA 1
ATOM 886 C C . LEU A 1 122 ? 0.800 3.464 -2.261 1.00 95.12 122 LEU A C 1
ATOM 888 O O . LEU A 1 122 ? 0.061 3.799 -1.334 1.00 95.12 122 LEU A O 1
ATOM 892 N N . VAL A 1 123 ? 1.080 2.181 -2.521 1.00 95.94 123 VAL A N 1
ATOM 893 C CA . VAL A 1 123 ? 0.509 1.073 -1.731 1.00 95.94 123 VAL A CA 1
ATOM 894 C C . VAL A 1 123 ? 0.956 1.156 -0.274 1.00 95.94 123 VAL A C 1
ATOM 896 O O . VAL A 1 123 ? 0.126 1.031 0.627 1.00 95.94 123 VAL A O 1
ATOM 899 N N . GLY A 1 124 ? 2.240 1.431 -0.028 1.00 95.88 124 GLY A N 1
ATOM 900 C CA . GLY A 1 124 ? 2.777 1.628 1.319 1.00 95.88 124 GLY A CA 1
ATOM 901 C C . GLY A 1 124 ? 2.099 2.780 2.063 1.00 95.88 124 GLY A C 1
ATOM 902 O O . GLY A 1 124 ? 1.688 2.621 3.214 1.00 95.88 124 GLY A O 1
ATOM 903 N N . ALA A 1 125 ? 1.908 3.925 1.404 1.00 96.12 125 ALA A N 1
ATOM 904 C CA . ALA A 1 125 ? 1.233 5.080 1.990 1.00 96.12 125 ALA A CA 1
ATOM 905 C C . ALA A 1 125 ? -0.242 4.789 2.313 1.00 96.12 125 ALA A C 1
ATOM 907 O O . ALA A 1 125 ? -0.705 5.103 3.412 1.00 96.12 125 ALA A O 1
ATOM 908 N N . VAL A 1 126 ? -0.970 4.144 1.395 1.00 96.12 126 VAL A N 1
ATOM 909 C CA . VAL A 1 126 ? -2.373 3.753 1.608 1.00 96.12 126 VAL A CA 1
ATOM 910 C C . VAL A 1 126 ? -2.494 2.755 2.762 1.00 96.12 126 VAL A C 1
ATOM 912 O O . VAL A 1 126 ? -3.321 2.956 3.650 1.00 96.12 126 VAL A O 1
ATOM 915 N N . ALA A 1 127 ? -1.638 1.730 2.816 1.00 95.81 127 ALA A N 1
ATOM 916 C CA . ALA A 1 127 ? -1.626 0.755 3.909 1.00 95.81 127 ALA A CA 1
ATOM 917 C C . ALA A 1 127 ? -1.303 1.410 5.266 1.00 95.81 127 ALA A C 1
ATOM 919 O O . ALA A 1 127 ? -1.963 1.137 6.273 1.00 95.81 127 ALA A O 1
ATOM 920 N N . ALA A 1 128 ? -0.337 2.333 5.294 1.00 95.19 128 ALA A N 1
ATOM 921 C CA . ALA A 1 128 ? 0.005 3.091 6.494 1.00 95.19 128 ALA A CA 1
ATOM 922 C C . ALA A 1 128 ? -1.166 3.963 6.981 1.00 95.19 128 ALA A C 1
ATOM 924 O O . ALA A 1 128 ? -1.445 4.001 8.183 1.00 95.19 128 ALA A O 1
ATOM 925 N N . LEU A 1 129 ? -1.872 4.639 6.067 1.00 95.00 129 LEU A N 1
ATOM 926 C CA . LEU A 1 129 ? -3.060 5.440 6.385 1.00 95.00 129 LEU A CA 1
ATOM 927 C C . LEU A 1 129 ? -4.214 4.572 6.896 1.00 95.00 129 LEU A C 1
ATOM 929 O O . LEU A 1 129 ? -4.847 4.915 7.901 1.00 95.00 129 LEU A O 1
ATOM 933 N N . TRP A 1 130 ? -4.437 3.418 6.269 1.00 95.81 130 TRP A N 1
ATOM 934 C CA . TRP A 1 130 ? -5.447 2.456 6.694 1.00 95.81 130 TRP A CA 1
ATOM 935 C C . TRP A 1 130 ? -5.211 2.021 8.146 1.00 95.81 130 TRP A C 1
ATOM 937 O O . TRP A 1 130 ? -6.103 2.149 8.991 1.00 95.81 130 TRP A O 1
ATOM 947 N N . ILE A 1 131 ? -3.995 1.595 8.496 1.00 93.50 131 ILE A N 1
ATOM 948 C CA . ILE A 1 131 ? -3.685 1.205 9.882 1.00 93.50 131 ILE A CA 1
ATOM 949 C C . ILE A 1 131 ? -3.697 2.396 10.844 1.00 93.50 131 ILE A C 1
ATOM 951 O O . ILE A 1 131 ? -4.130 2.251 11.991 1.00 93.50 131 ILE A O 1
ATOM 955 N N . SER A 1 132 ? -3.276 3.584 10.402 1.00 91.88 132 SER A N 1
ATOM 956 C CA . SER A 1 132 ? -3.298 4.789 11.239 1.00 91.88 132 SER A CA 1
ATOM 957 C C . SER A 1 132 ? -4.723 5.148 11.673 1.00 91.88 132 SER A C 1
ATOM 959 O O . SER A 1 132 ? -4.935 5.462 12.842 1.00 91.88 132 SER A O 1
ATOM 961 N N . THR A 1 133 ? -5.703 5.060 10.767 1.00 92.56 133 THR A N 1
ATOM 962 C CA . THR A 1 133 ? -7.116 5.334 11.097 1.00 92.56 133 THR A CA 1
ATOM 963 C C . THR A 1 133 ? -7.708 4.279 12.036 1.00 92.56 133 THR A C 1
ATOM 965 O O . THR A 1 133 ? -8.402 4.634 12.986 1.00 92.56 133 THR A O 1
ATOM 968 N N . ASN A 1 134 ? -7.365 2.998 11.861 1.00 91.31 134 ASN A N 1
ATOM 969 C CA . ASN A 1 134 ? -7.787 1.935 12.783 1.00 91.31 134 ASN A CA 1
ATOM 970 C C . ASN A 1 134 ? -7.192 2.111 14.187 1.00 91.31 134 ASN A C 1
ATOM 972 O O . ASN A 1 134 ? -7.893 1.973 15.188 1.00 91.31 134 ASN A O 1
ATOM 976 N N . SER A 1 135 ? -5.906 2.462 14.261 1.00 87.81 135 SER A N 1
ATOM 977 C CA . SER A 1 135 ? -5.217 2.715 15.532 1.00 87.81 135 SER A CA 1
ATOM 978 C C . SER A 1 135 ? -5.833 3.896 16.281 1.00 87.81 135 SER A C 1
ATOM 980 O O . SER A 1 135 ? -5.953 3.848 17.501 1.00 87.81 135 SER A O 1
ATOM 982 N N . TYR A 1 136 ? -6.243 4.940 15.555 1.00 88.06 136 TYR A N 1
ATOM 983 C CA . TYR A 1 136 ? -6.903 6.109 16.129 1.00 88.06 136 TYR A CA 1
ATOM 984 C C . TYR A 1 136 ? -8.252 5.748 16.767 1.00 88.06 136 TYR A C 1
ATOM 986 O O . TYR A 1 136 ? -8.481 6.075 17.928 1.00 88.06 136 TYR A O 1
ATOM 994 N N . VAL A 1 137 ? -9.103 4.993 16.060 1.00 87.19 137 VAL A N 1
ATOM 995 C CA . VAL A 1 137 ? -10.402 4.539 16.595 1.00 87.19 137 VAL A CA 1
ATOM 996 C C . VAL A 1 137 ? -10.229 3.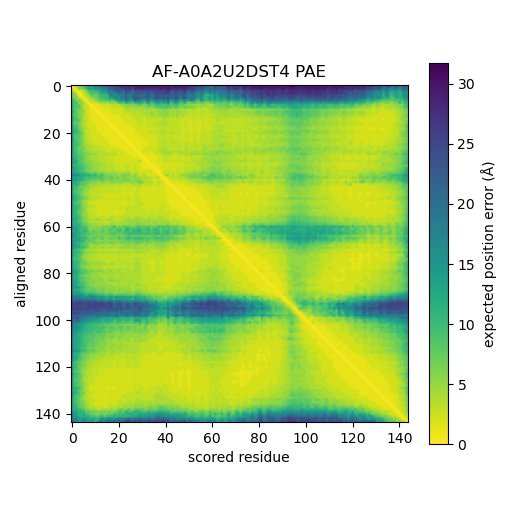666 17.841 1.00 87.19 137 VAL A C 1
ATOM 998 O O . VAL A 1 137 ? -10.962 3.840 18.812 1.00 87.19 137 VAL A O 1
ATOM 1001 N N . LEU A 1 138 ? -9.241 2.767 17.845 1.00 84.31 138 LEU A N 1
ATOM 1002 C CA . LEU A 1 138 ? -8.936 1.933 19.011 1.00 84.31 138 LEU A CA 1
ATOM 1003 C C . LEU A 1 138 ? -8.453 2.738 20.220 1.00 84.31 138 LEU A C 1
ATOM 1005 O O . LEU A 1 138 ? -8.825 2.419 21.344 1.00 84.31 138 LEU A O 1
ATOM 1009 N N . GLN A 1 139 ? -7.627 3.765 20.007 1.00 83.38 139 GLN A N 1
ATOM 1010 C CA . GLN A 1 139 ? -7.151 4.624 21.095 1.00 83.38 139 GLN A CA 1
ATOM 1011 C C . GLN A 1 139 ? -8.281 5.461 21.692 1.00 83.38 139 GLN A C 1
ATOM 1013 O O . GLN A 1 139 ? -8.356 5.577 22.910 1.00 83.38 139 GLN A O 1
ATOM 1018 N N . MET A 1 140 ? -9.180 5.996 20.858 1.00 76.38 140 MET A N 1
ATOM 1019 C CA . MET A 1 140 ? -10.372 6.701 21.344 1.00 76.38 140 MET A CA 1
ATOM 1020 C C . MET A 1 140 ? -11.253 5.779 22.189 1.00 76.38 140 MET A C 1
ATOM 1022 O O . MET A 1 140 ? -11.647 6.156 23.281 1.00 76.38 140 MET A O 1
ATOM 1026 N N . ALA A 1 141 ? -11.484 4.552 21.719 1.00 70.94 141 ALA A N 1
ATOM 1027 C CA . ALA A 1 141 ? -12.251 3.537 22.435 1.00 70.94 141 ALA A CA 1
ATOM 1028 C C . ALA A 1 141 ? -11.628 3.082 23.769 1.00 70.94 141 ALA A C 1
ATOM 1030 O O . ALA A 1 141 ? -12.342 2.578 24.625 1.00 70.94 141 ALA A O 1
ATOM 1031 N N . ALA A 1 142 ? -10.306 3.199 23.929 1.00 66.56 142 ALA A N 1
ATOM 1032 C CA . ALA A 1 142 ? -9.602 2.846 25.163 1.00 66.56 142 ALA A CA 1
ATOM 1033 C C . ALA A 1 142 ? -9.541 4.001 26.180 1.00 66.56 142 ALA A C 1
ATOM 1035 O O . ALA A 1 142 ? -9.117 3.786 27.314 1.00 66.56 142 ALA A O 1
ATOM 1036 N N . GLY A 1 143 ? -9.896 5.221 25.760 1.00 59.88 143 GLY A N 1
ATOM 1037 C CA . GLY A 1 143 ? -9.993 6.402 26.619 1.00 59.88 143 GLY A CA 1
ATOM 1038 C C . GLY A 1 143 ? -11.406 6.683 27.149 1.00 59.88 143 GLY A C 1
ATOM 1039 O O 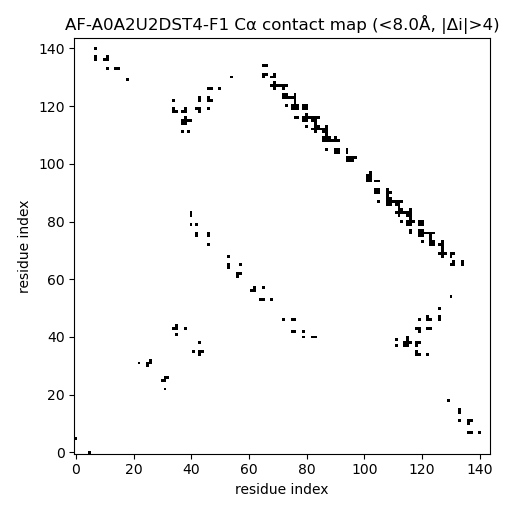. GLY A 1 143 ? -11.565 7.648 27.895 1.00 59.88 143 GLY A O 1
ATOM 1040 N N . GLU A 1 144 ? -12.398 5.879 26.747 1.00 48.62 144 GLU A N 1
ATOM 1041 C CA . GLU A 1 144 ? -13.784 5.850 27.253 1.00 48.62 144 GLU A CA 1
ATOM 1042 C C . GLU A 1 144 ? -13.918 4.815 28.386 1.00 48.62 144 GLU A C 1
ATOM 1044 O O . GLU A 1 144 ? -14.629 5.117 29.371 1.00 48.62 144 GLU A O 1
#

Organism: NCBI:txid2182425

Nearest PDB structures (foldseek):
  6grj-assembly1_D  TM=3.418E-01  e=1.266E+00  Aeromonas hydrophila
  7a0g-assembly1_DDD  TM=2.491E-01  e=1.203E+00  Serratia marcescens

Mean predicted aligned error: 6.25 Å

Radius of gyration: 19.53 Å; Cα contacts (8 Å, |Δi|>4): 156; chains: 1; bounding box: 47×18×59 Å

pLDDT: mean 86.63, std 10.97, range [48.62, 96.12]

Foldseek 3Di:
DDPLVVVLVVVLVVLVVVLVVVVVVCVVVCNVVQLCVLQPVCLLVVLVVVLVVQSVCVVVVNLVCLVVNLVVLQVSLVVQLVQLVVQLVVQLVVADPPDPVSVVSSVVSNSSSVSSNVSSNVSSNSSSVSSVVSVVSVVVSVVD

Solvent-accessible surface area (backbone atoms only — not comparable to full-atom values): 7314 Å² total; per-residue (Å²): 133,60,70,69,60,56,51,48,54,49,56,49,52,54,52,52,49,52,52,50,50,53,51,51,51,37,40,76,72,40,54,49,57,50,38,62,66,45,23,83,81,46,54,45,58,52,52,51,52,51,45,53,51,51,52,52,35,39,78,73,66,53,57,84,52,49,78,56,46,29,56,49,26,43,51,52,7,52,50,23,35,55,50,8,52,50,47,22,53,55,33,49,76,74,42,56,85,88,41,74,70,23,48,52,49,32,53,52,23,39,51,50,10,50,36,17,19,51,28,16,30,51,48,11,47,50,49,16,51,56,43,48,55,53,50,49,55,52,53,55,56,72,74,110

Secondary structure (DSSP, 8-state):
--HHHHHHHHHHHHHHHHHHHHHHHHHHTTHHHHHHHS-TT-HHHHHHHHHHHHHHHHHTT-GGGHHHHHHHHHHHHHHHHHHHHHHHHHHHHTS-TTSHHHHHHHHHHHHHHHHHHHHHHHHHHHHHHHHHHHHHHHHHHH--

Sequence (144 aa):
MDAAVTNSTAKLIVLNTCWAALVAWAFVQGYVTFVFTHDVSGISYVIAGVLAAVLAAMFLGHTRVMPHAKVWFVMLGLIGNLIGFVLALQGMQAGSLGDAAGLLKLATSLIDGMSVAFCSTLVGAVAALWISTNSYVLQMAAGE